Protein AF-A0A398BIX9-F1 (afdb_monomer_lite)

Structure (mmCIF, N/CA/C/O backbone):
data_AF-A0A398BIX9-F1
#
_entry.id   AF-A0A398BIX9-F1
#
loop_
_atom_site.group_PDB
_atom_site.id
_atom_site.type_symbol
_atom_site.label_atom_id
_atom_site.label_alt_id
_atom_site.label_comp_id
_atom_site.label_asym_id
_atom_site.label_entity_id
_atom_site.label_seq_id
_atom_site.pdbx_PDB_ins_code
_atom_site.Cartn_x
_atom_site.Cartn_y
_atom_site.Cartn_z
_atom_site.occupancy
_atom_site.B_iso_or_equiv
_atom_site.auth_seq_id
_atom_site.auth_comp_id
_atom_site.auth_asym_id
_atom_site.auth_atom_id
_atom_site.pdbx_PDB_model_num
ATOM 1 N N . MET A 1 1 ? 26.363 -19.860 -13.134 1.00 46.03 1 MET A N 1
ATOM 2 C CA . MET A 1 1 ? 25.035 -19.763 -12.497 1.00 46.03 1 MET A CA 1
ATOM 3 C C . MET A 1 1 ? 24.516 -18.380 -12.830 1.00 46.03 1 MET A C 1
ATOM 5 O O . MET A 1 1 ? 25.128 -17.423 -12.387 1.00 46.03 1 MET A O 1
ATOM 9 N N . GLY A 1 2 ? 23.542 -18.273 -13.736 1.00 57.22 2 GLY A N 1
ATOM 10 C CA . GLY A 1 2 ? 22.988 -16.974 -14.126 1.00 57.22 2 GLY A CA 1
ATOM 11 C C . GLY A 1 2 ? 22.126 -16.418 -12.998 1.00 57.22 2 GLY A C 1
ATOM 12 O O . GLY A 1 2 ? 21.373 -17.177 -12.389 1.00 57.22 2 GLY A O 1
ATOM 13 N N . GLU A 1 3 ? 22.272 -15.129 -12.702 1.00 56.28 3 GLU A N 1
ATOM 14 C CA . GLU A 1 3 ? 21.418 -14.399 -11.767 1.00 56.28 3 GLU A CA 1
ATOM 15 C C . GLU A 1 3 ? 19.977 -14.453 -12.275 1.00 56.28 3 GLU A C 1
ATOM 17 O O . GLU A 1 3 ? 19.595 -13.761 -13.218 1.00 56.28 3 GLU A O 1
ATOM 22 N N . GLN A 1 4 ? 19.168 -15.327 -11.684 1.00 63.69 4 GLN A N 1
ATOM 23 C CA . GLN A 1 4 ? 17.739 -15.317 -11.929 1.00 63.69 4 GLN A CA 1
ATOM 24 C C . GLN A 1 4 ? 17.161 -14.157 -11.123 1.00 63.69 4 GLN A C 1
ATOM 26 O O . GLN A 1 4 ? 16.887 -14.295 -9.932 1.00 63.69 4 GLN A O 1
ATOM 31 N N . ALA A 1 5 ? 17.039 -12.996 -11.769 1.00 67.38 5 ALA A N 1
ATOM 32 C CA . ALA A 1 5 ? 16.320 -11.863 -11.207 1.00 67.38 5 ALA A CA 1
ATOM 33 C C . ALA A 1 5 ? 14.922 -12.337 -10.787 1.00 67.38 5 ALA A C 1
ATOM 35 O O . ALA A 1 5 ? 14.204 -12.963 -11.573 1.00 67.38 5 ALA A O 1
ATOM 36 N N . TYR A 1 6 ? 14.564 -12.095 -9.527 1.00 69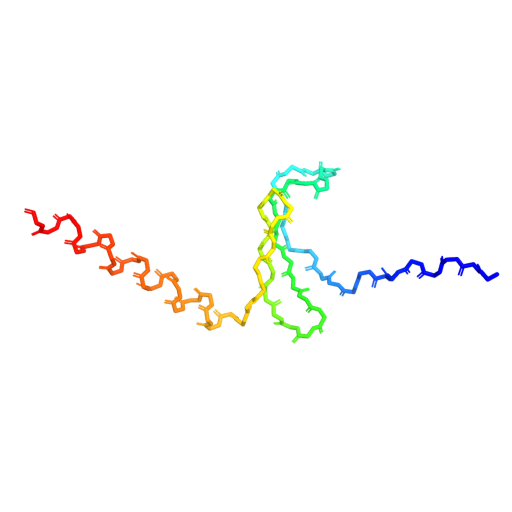.75 6 TYR A N 1
ATOM 37 C CA . TYR A 1 6 ? 13.248 -12.445 -9.016 1.00 69.75 6 TYR A CA 1
ATOM 38 C C . TYR A 1 6 ? 12.219 -11.592 -9.764 1.00 69.75 6 TYR A C 1
ATOM 40 O O . TYR A 1 6 ? 12.222 -10.367 -9.650 1.00 69.75 6 TYR A O 1
ATOM 48 N N . VAL A 1 7 ? 11.396 -12.228 -10.598 1.00 73.38 7 VAL A N 1
ATOM 49 C CA . VAL A 1 7 ? 10.368 -11.525 -11.370 1.00 73.38 7 VAL A CA 1
ATOM 50 C C . VAL A 1 7 ? 9.319 -11.038 -10.385 1.00 73.38 7 VAL A C 1
ATOM 52 O O . VAL A 1 7 ? 8.699 -11.849 -9.698 1.00 73.38 7 VAL A O 1
ATOM 55 N N . ASN A 1 8 ? 9.127 -9.722 -10.314 1.00 74.88 8 ASN A N 1
ATOM 56 C CA . ASN A 1 8 ? 8.049 -9.166 -9.519 1.00 74.88 8 ASN A CA 1
ATOM 57 C C . ASN A 1 8 ? 6.704 -9.578 -10.146 1.00 74.88 8 ASN A C 1
ATOM 59 O O . ASN A 1 8 ? 6.404 -9.232 -11.287 1.00 74.88 8 ASN A O 1
ATOM 63 N N . THR A 1 9 ? 5.928 -10.364 -9.406 1.00 87.00 9 THR A N 1
ATOM 64 C CA . THR A 1 9 ? 4.590 -10.839 -9.788 1.00 87.00 9 THR A CA 1
ATOM 65 C C . THR A 1 9 ? 3.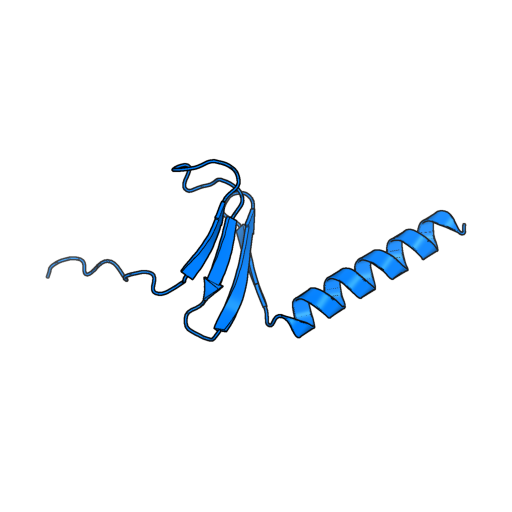472 -9.882 -9.375 1.00 87.00 9 THR A C 1
ATOM 67 O O . THR A 1 9 ? 2.296 -10.175 -9.594 1.00 87.00 9 THR A O 1
ATOM 70 N N . ASP A 1 10 ? 3.825 -8.759 -8.762 1.00 88.88 10 ASP A N 1
ATOM 71 C CA . ASP A 1 10 ? 2.889 -7.750 -8.302 1.00 88.88 10 ASP A CA 1
ATOM 72 C C . ASP A 1 10 ? 2.305 -6.982 -9.489 1.00 88.88 10 ASP A C 1
ATOM 74 O O . ASP A 1 10 ? 2.956 -6.724 -10.505 1.00 88.88 10 ASP A O 1
ATOM 78 N N . ARG A 1 11 ? 1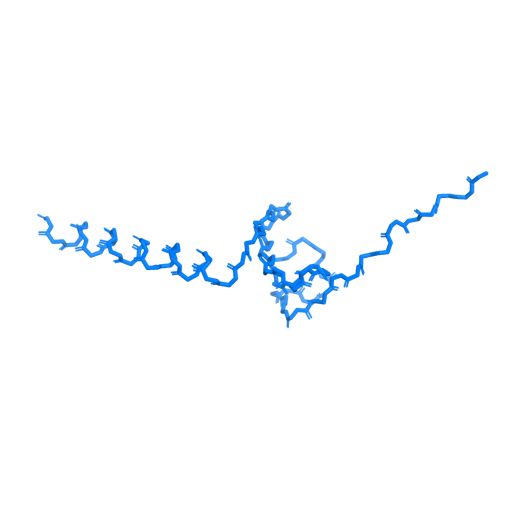.039 -6.597 -9.355 1.00 93.25 11 ARG A N 1
ATOM 79 C CA . ARG A 1 11 ? 0.321 -5.828 -10.364 1.00 93.25 11 ARG A CA 1
ATOM 80 C C . ARG A 1 11 ? 0.304 -4.362 -9.969 1.00 93.25 11 ARG A C 1
ATOM 82 O O . ARG A 1 11 ? -0.409 -3.982 -9.042 1.00 93.25 11 ARG A O 1
ATOM 89 N N . GLU A 1 12 ? 1.017 -3.531 -10.717 1.00 93.81 12 GLU A N 1
ATOM 90 C CA . GLU A 1 12 ? 0.927 -2.080 -10.564 1.00 93.81 12 GLU A CA 1
ATOM 91 C C . GLU A 1 12 ? -0.484 -1.583 -10.930 1.00 93.81 12 GLU A C 1
ATOM 93 O O . GLU A 1 12 ? -1.062 -1.975 -11.948 1.00 93.81 12 GLU A O 1
ATOM 98 N N . ILE A 1 13 ? -1.053 -0.744 -10.063 1.00 94.56 13 ILE A N 1
ATOM 99 C CA . ILE A 1 13 ? -2.344 -0.077 -10.270 1.00 94.56 13 ILE A CA 1
ATOM 100 C C . ILE A 1 13 ? -2.118 1.361 -10.732 1.00 94.56 13 ILE A C 1
ATOM 102 O O . ILE A 1 13 ? -2.824 1.843 -11.618 1.00 94.56 13 ILE A O 1
ATOM 106 N N . TRP A 1 14 ? -1.173 2.056 -10.098 1.00 95.19 14 TRP A N 1
ATOM 107 C CA . TRP A 1 14 ? -0.945 3.479 -10.306 1.00 95.19 14 TRP A CA 1
ATOM 108 C C . TRP A 1 14 ? 0.494 3.870 -9.962 1.00 95.19 14 TRP A C 1
ATOM 110 O O . TRP A 1 14 ? 1.097 3.291 -9.060 1.00 95.19 14 TRP A O 1
ATOM 120 N N . ARG A 1 15 ? 1.004 4.897 -10.645 1.00 95.12 15 ARG A N 1
ATOM 121 C CA . ARG A 1 15 ? 2.290 5.546 -10.381 1.00 95.12 15 ARG A CA 1
ATOM 122 C C . ARG A 1 15 ? 2.171 7.041 -10.670 1.00 95.12 15 ARG A C 1
ATOM 124 O O . ARG A 1 15 ? 1.517 7.417 -11.642 1.00 95.12 15 ARG A O 1
ATOM 131 N N . GLU A 1 16 ? 2.805 7.872 -9.846 1.00 94.62 16 GLU A N 1
ATOM 132 C CA . GLU A 1 16 ? 2.767 9.335 -9.971 1.00 94.62 16 GLU A CA 1
ATOM 133 C C . GLU A 1 16 ? 3.504 9.830 -11.219 1.00 94.62 16 GLU A C 1
ATOM 135 O O . GLU A 1 16 ? 2.922 10.513 -12.062 1.00 94.62 16 GLU A O 1
ATOM 140 N N . THR A 1 17 ? 4.770 9.432 -11.363 1.00 93.94 17 THR A N 1
ATOM 141 C CA . THR A 1 17 ? 5.607 9.766 -12.518 1.00 93.94 17 THR A CA 1
ATOM 142 C C . THR A 1 17 ? 5.860 8.508 -13.327 1.00 93.94 17 THR A C 1
ATOM 144 O O . THR A 1 17 ? 6.482 7.554 -12.857 1.00 93.94 17 THR A O 1
ATOM 147 N N . LYS A 1 18 ? 5.362 8.497 -14.563 1.00 89.25 18 LYS A N 1
ATOM 148 C CA . LYS A 1 18 ? 5.563 7.378 -15.483 1.00 89.25 18 LYS A CA 1
ATOM 149 C C . LYS A 1 18 ? 7.062 7.126 -15.688 1.00 89.25 18 LYS A C 1
ATOM 151 O O . LYS A 1 18 ? 7.818 8.073 -15.879 1.00 89.25 18 LYS A O 1
ATOM 156 N N . ASP A 1 19 ? 7.459 5.856 -15.666 1.00 86.00 19 ASP A N 1
ATOM 157 C CA . ASP A 1 19 ? 8.832 5.383 -15.898 1.00 86.00 19 ASP A CA 1
ATOM 158 C C . ASP A 1 19 ? 9.877 5.818 -14.841 1.00 86.00 19 ASP A C 1
ATOM 160 O O . ASP A 1 19 ? 11.045 5.444 -14.948 1.00 86.00 19 ASP A O 1
ATOM 164 N N . ASP A 1 20 ? 9.477 6.533 -13.782 1.00 87.75 20 ASP A N 1
ATOM 165 C CA . ASP A 1 20 ? 10.323 6.779 -12.611 1.00 87.75 20 ASP A CA 1
ATOM 166 C C . ASP A 1 20 ? 10.107 5.676 -11.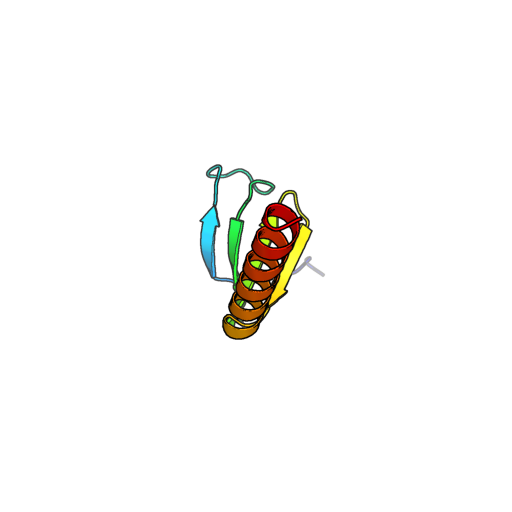576 1.00 87.75 20 ASP A C 1
ATOM 168 O O . ASP A 1 20 ? 9.054 5.589 -10.943 1.00 87.75 20 ASP A O 1
ATOM 172 N N . TYR A 1 21 ? 11.125 4.838 -11.393 1.00 82.00 21 TYR A N 1
ATOM 173 C CA . TYR A 1 21 ? 11.090 3.701 -10.479 1.00 82.00 21 TYR A CA 1
ATOM 174 C C . TYR A 1 21 ? 10.860 4.101 -9.013 1.00 82.00 21 TYR A C 1
ATOM 176 O O . TYR A 1 21 ? 10.208 3.350 -8.290 1.00 82.00 21 TYR A O 1
ATOM 184 N N . TYR A 1 22 ? 11.330 5.278 -8.591 1.00 84.44 22 TYR A N 1
ATOM 185 C CA . TYR A 1 22 ? 11.235 5.753 -7.204 1.00 84.44 22 TYR A CA 1
ATOM 186 C C . TYR A 1 22 ? 10.030 6.662 -6.952 1.00 84.44 22 TYR A C 1
ATOM 188 O O . TYR A 1 22 ? 9.813 7.099 -5.817 1.00 84.44 22 TYR A O 1
ATOM 196 N N . ALA A 1 23 ? 9.246 6.954 -7.992 1.00 92.88 23 ALA A N 1
ATOM 197 C CA . ALA A 1 23 ? 8.031 7.731 -7.843 1.00 92.88 23 ALA A CA 1
ATOM 198 C C . ALA A 1 23 ? 6.996 6.985 -6.985 1.00 92.88 23 ALA A C 1
ATOM 200 O O . ALA A 1 23 ? 6.911 5.752 -7.057 1.00 92.88 23 ALA A O 1
ATOM 201 N N . PRO A 1 24 ? 6.167 7.725 -6.225 1.00 96.12 24 PRO A N 1
ATOM 202 C CA . PRO A 1 24 ? 5.019 7.174 -5.526 1.00 96.12 24 PRO A CA 1
ATOM 203 C C . PRO A 1 24 ? 4.214 6.210 -6.395 1.00 96.12 24 PRO A C 1
ATOM 205 O O . PRO A 1 24 ? 3.847 6.539 -7.528 1.00 96.12 24 PRO A O 1
ATOM 208 N N . SER A 1 25 ? 3.940 5.016 -5.877 1.00 95.88 25 SER A N 1
ATOM 209 C CA . SER A 1 25 ? 3.209 3.991 -6.622 1.00 95.88 25 SER A CA 1
ATOM 210 C C . SER A 1 25 ? 2.326 3.126 -5.729 1.00 95.88 25 SER A C 1
ATOM 212 O O . SER A 1 25 ? 2.540 2.993 -4.523 1.00 95.88 25 SER A O 1
ATOM 214 N N . ILE A 1 26 ? 1.297 2.543 -6.341 1.00 96.19 26 ILE A N 1
ATOM 215 C CA . ILE A 1 26 ? 0.358 1.617 -5.710 1.00 96.19 26 ILE A CA 1
ATOM 216 C C . ILE A 1 26 ? 0.347 0.331 -6.527 1.00 96.19 26 ILE A C 1
ATOM 218 O O . ILE A 1 26 ? 0.133 0.355 -7.742 1.00 96.19 26 ILE A O 1
ATOM 222 N N . HIS A 1 27 ? 0.517 -0.801 -5.853 1.00 95.12 27 HIS A N 1
ATOM 223 C CA . HIS A 1 27 ? 0.493 -2.125 -6.465 1.00 95.12 27 HIS A CA 1
ATOM 224 C C . HIS A 1 27 ? -0.289 -3.125 -5.610 1.00 95.12 27 HIS A C 1
ATOM 226 O O . HIS A 1 27 ? -0.433 -2.967 -4.397 1.00 95.12 27 HIS A O 1
ATOM 232 N N . VAL A 1 28 ? -0.811 -4.164 -6.258 1.00 96.25 28 VAL A N 1
ATOM 233 C CA . VAL A 1 28 ? -1.343 -5.351 -5.586 1.00 96.25 28 VAL A CA 1
ATOM 234 C C . VAL A 1 28 ? -0.260 -6.411 -5.587 1.00 96.25 28 VAL A C 1
ATOM 236 O O . VAL A 1 28 ? 0.223 -6.785 -6.655 1.00 96.25 28 VAL A O 1
ATOM 239 N N . THR A 1 29 ? 0.105 -6.899 -4.410 1.00 94.56 29 THR A N 1
ATOM 240 C CA . THR A 1 29 ? 1.085 -7.975 -4.278 1.00 94.56 29 THR A CA 1
ATOM 241 C C . THR A 1 29 ? 0.517 -9.301 -4.778 1.00 94.56 29 THR A C 1
ATOM 243 O O . THR A 1 29 ? -0.700 -9.491 -4.841 1.00 94.56 29 THR A O 1
ATOM 246 N N . ALA A 1 30 ? 1.378 -10.264 -5.099 1.00 91.88 30 ALA A N 1
ATOM 247 C CA . ALA A 1 30 ? 0.929 -11.585 -5.556 1.00 91.88 30 ALA A CA 1
ATOM 248 C C . ALA A 1 30 ? 0.032 -12.345 -4.557 1.00 91.88 30 ALA A C 1
ATOM 250 O O . ALA A 1 30 ? -0.786 -13.167 -4.968 1.00 91.88 30 ALA A O 1
ATOM 251 N N . ASP A 1 31 ? 0.145 -12.060 -3.256 1.00 92.31 31 ASP A N 1
ATOM 252 C CA . ASP A 1 31 ? -0.728 -12.601 -2.207 1.00 92.31 31 ASP A CA 1
ATOM 253 C C . ASP A 1 31 ? -2.021 -11.785 -1.990 1.00 92.31 31 ASP A C 1
ATOM 255 O O . ASP A 1 31 ? -2.803 -12.096 -1.093 1.00 92.31 31 ASP A O 1
ATOM 259 N N . GLY A 1 32 ? -2.285 -10.775 -2.828 1.00 93.06 32 GLY A N 1
ATOM 260 C CA . GLY A 1 32 ? -3.536 -10.013 -2.850 1.00 93.06 32 GLY A CA 1
ATOM 261 C C . GLY A 1 32 ? -3.603 -8.832 -1.878 1.00 93.06 32 GLY A C 1
ATOM 262 O O . GLY A 1 32 ? -4.690 -8.293 -1.655 1.00 93.06 32 GLY A O 1
ATOM 263 N N . LYS A 1 33 ? -2.474 -8.413 -1.298 1.00 96.69 33 LYS A N 1
ATOM 264 C CA . LYS A 1 33 ? -2.386 -7.231 -0.427 1.00 96.69 33 LYS A CA 1
ATOM 265 C C . LYS A 1 33 ? -2.120 -5.973 -1.246 1.00 96.69 33 LYS A C 1
ATOM 267 O O . LYS A 1 33 ? -1.776 -6.038 -2.420 1.00 96.69 33 LYS A O 1
ATOM 272 N N . ILE A 1 34 ? -2.288 -4.811 -0.622 1.00 97.25 34 ILE A N 1
ATOM 273 C CA . ILE A 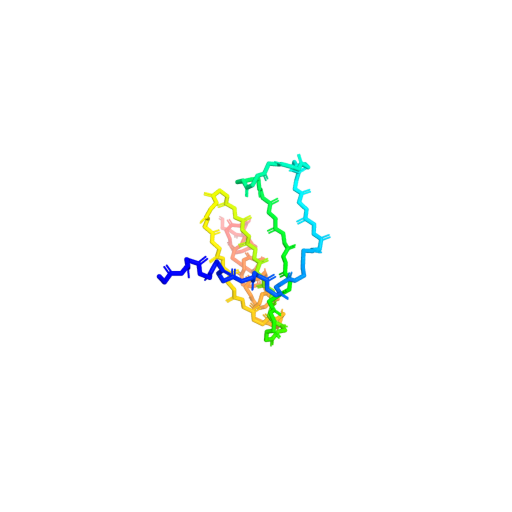1 34 ? -2.011 -3.518 -1.251 1.00 97.25 34 ILE A CA 1
ATOM 274 C C . ILE A 1 34 ? -0.677 -3.002 -0.724 1.00 97.25 34 ILE A C 1
ATOM 276 O O . ILE A 1 34 ? -0.520 -2.810 0.488 1.00 97.25 34 ILE A O 1
ATOM 280 N N . GLY A 1 35 ? 0.251 -2.768 -1.647 1.00 96.19 35 GLY A N 1
ATOM 281 C CA . GLY A 1 35 ? 1.501 -2.060 -1.424 1.00 96.19 35 GLY A CA 1
ATOM 282 C C . GLY A 1 35 ? 1.380 -0.595 -1.836 1.00 96.19 35 GLY A C 1
ATOM 283 O O . GLY A 1 35 ? 0.908 -0.294 -2.933 1.00 96.19 35 GLY A O 1
ATOM 284 N N . ILE A 1 36 ? 1.799 0.309 -0.952 1.00 96.06 36 ILE A N 1
ATOM 285 C CA . ILE A 1 36 ? 1.949 1.741 -1.238 1.00 96.06 36 ILE A CA 1
ATOM 286 C C . ILE A 1 36 ? 3.427 2.080 -1.045 1.00 96.06 36 ILE A C 1
ATOM 288 O O . ILE A 1 36 ? 3.938 1.946 0.070 1.00 96.06 36 ILE A O 1
ATOM 292 N N . ASP A 1 37 ? 4.096 2.468 -2.130 1.00 94.56 37 ASP A N 1
ATOM 293 C CA . ASP A 1 37 ? 5.497 2.898 -2.159 1.00 94.56 37 ASP A CA 1
ATOM 294 C C . ASP A 1 37 ? 5.561 4.421 -2.217 1.00 94.56 37 ASP A C 1
ATOM 296 O O . ASP A 1 37 ? 4.951 5.022 -3.102 1.00 94.56 37 ASP A O 1
ATOM 300 N N . ILE A 1 38 ? 6.298 5.032 -1.291 1.00 94.06 38 ILE A N 1
ATOM 301 C CA . ILE A 1 38 ? 6.633 6.455 -1.305 1.00 94.06 38 ILE A CA 1
ATOM 302 C C . ILE A 1 38 ? 8.146 6.586 -1.124 1.00 94.06 38 ILE A C 1
ATOM 304 O O . ILE A 1 38 ? 8.671 6.338 -0.037 1.00 94.06 38 ILE A O 1
ATOM 308 N N . GLY A 1 39 ? 8.853 6.993 -2.182 1.00 87.00 39 GLY A N 1
ATOM 309 C CA . GLY A 1 39 ? 10.295 7.244 -2.126 1.00 87.00 39 GLY A CA 1
ATOM 310 C C . GLY A 1 39 ? 11.138 6.002 -1.811 1.00 87.00 39 GLY A C 1
ATOM 311 O O . GLY A 1 39 ? 12.176 6.124 -1.162 1.00 87.00 39 GLY A O 1
ATOM 312 N N . GLY A 1 40 ? 10.693 4.811 -2.226 1.00 84.88 40 GLY A N 1
ATOM 313 C CA . GLY A 1 40 ? 11.371 3.535 -1.984 1.00 84.88 40 GLY A CA 1
ATOM 314 C C . GLY A 1 40 ? 11.029 2.890 -0.639 1.00 84.88 40 GLY A C 1
ATOM 315 O O . GLY A 1 40 ? 11.612 1.864 -0.282 1.00 84.88 40 GLY A O 1
ATOM 316 N N . TYR A 1 41 ? 10.103 3.474 0.125 1.00 90.38 41 TYR A N 1
ATOM 317 C CA . TYR A 1 41 ? 9.597 2.892 1.359 1.00 90.38 41 TYR A CA 1
ATOM 318 C C . TYR A 1 41 ? 8.187 2.346 1.144 1.00 90.38 41 TYR A C 1
ATOM 320 O O . TYR A 1 41 ? 7.242 3.098 0.898 1.00 90.38 41 TYR A O 1
ATOM 328 N N . VAL A 1 42 ? 8.054 1.022 1.252 1.00 92.88 42 VAL A N 1
ATOM 329 C CA . VAL A 1 42 ? 6.817 0.308 0.926 1.00 92.88 42 VAL A CA 1
ATOM 330 C C . VAL A 1 42 ? 6.133 -0.195 2.187 1.00 92.88 42 VAL A C 1
ATOM 332 O O . VAL A 1 42 ? 6.687 -0.995 2.944 1.00 92.88 42 VAL A O 1
ATOM 335 N N . PHE A 1 43 ? 4.878 0.202 2.372 1.00 95.81 43 PHE A N 1
ATOM 336 C CA . PHE A 1 43 ? 3.982 -0.461 3.311 1.00 95.81 43 PHE A CA 1
ATOM 337 C C . PHE A 1 43 ? 3.075 -1.435 2.567 1.00 95.81 43 PHE A C 1
ATOM 339 O O . PHE A 1 43 ? 2.402 -1.050 1.616 1.00 95.81 43 PHE A O 1
ATOM 346 N N . VAL A 1 44 ? 2.999 -2.677 3.048 1.00 96.19 44 VAL A N 1
ATOM 347 C CA . VAL A 1 44 ? 2.102 -3.710 2.510 1.00 96.19 44 VAL A CA 1
ATOM 348 C C . VAL A 1 44 ? 1.099 -4.122 3.580 1.00 96.19 44 VAL A C 1
ATOM 350 O O . VAL A 1 44 ? 1.493 -4.514 4.684 1.00 96.19 44 VAL A O 1
ATOM 353 N N . LYS A 1 45 ? -0.199 -4.022 3.277 1.00 97.06 45 LYS A N 1
ATOM 354 C CA . LYS A 1 45 ? -1.294 -4.419 4.181 1.00 97.06 45 LYS A CA 1
ATOM 355 C C . LYS A 1 45 ? -2.503 -4.926 3.406 1.00 97.06 45 LYS A C 1
ATOM 357 O O . LYS A 1 45 ? -2.701 -4.588 2.239 1.00 97.06 45 LYS A O 1
ATOM 362 N N . ASP A 1 46 ? -3.351 -5.690 4.083 1.00 97.06 46 ASP A N 1
ATOM 363 C CA . ASP A 1 46 ? -4.687 -5.994 3.585 1.00 97.06 46 ASP A CA 1
ATOM 364 C C . ASP A 1 46 ? -5.518 -4.714 3.427 1.00 97.06 46 ASP A C 1
ATOM 366 O O . ASP A 1 46 ? -5.396 -3.767 4.208 1.00 97.06 46 ASP A O 1
ATOM 370 N N . VAL A 1 47 ? -6.443 -4.713 2.462 1.00 95.31 47 VAL A N 1
ATOM 371 C CA . VAL A 1 47 ? -7.344 -3.573 2.196 1.00 95.31 47 VAL A CA 1
ATOM 372 C C . VAL A 1 47 ? -8.095 -3.105 3.448 1.00 95.31 47 VAL A C 1
ATOM 374 O O . VAL A 1 47 ? -8.271 -1.908 3.672 1.00 95.31 47 VAL A O 1
ATOM 377 N N . ARG A 1 48 ? -8.496 -4.044 4.314 1.00 96.50 48 ARG A N 1
ATOM 378 C CA . ARG A 1 48 ? -9.214 -3.732 5.558 1.00 96.50 48 ARG A CA 1
ATOM 379 C C . ARG A 1 48 ? -8.323 -3.030 6.575 1.00 96.50 48 ARG A C 1
ATOM 381 O O . ARG A 1 48 ? -8.813 -2.190 7.320 1.00 96.50 48 ARG A O 1
ATOM 388 N N . ASP A 1 49 ? -7.039 -3.360 6.620 1.00 96.75 49 ASP A N 1
ATOM 389 C CA . ASP A 1 49 ? -6.113 -2.738 7.562 1.00 96.75 49 ASP A CA 1
ATOM 390 C C . ASP A 1 49 ? -5.680 -1.354 7.086 1.00 96.75 49 ASP A C 1
ATOM 392 O O . ASP A 1 49 ? -5.587 -0.443 7.906 1.00 96.75 49 ASP A O 1
ATOM 396 N N . TRP A 1 50 ? -5.535 -1.157 5.773 1.00 95.25 50 TRP A N 1
ATOM 397 C CA . TRP A 1 50 ? -5.420 0.183 5.194 1.00 95.25 50 TRP A CA 1
ATOM 398 C C . TRP A 1 50 ? -6.616 1.064 5.552 1.00 95.25 50 TRP A C 1
ATOM 400 O O . TRP A 1 50 ? -6.436 2.176 6.046 1.00 95.25 50 TRP A O 1
ATOM 410 N N . HIS A 1 51 ? -7.834 0.542 5.396 1.00 94.25 51 HIS A N 1
ATOM 411 C CA . HIS A 1 51 ? -9.044 1.273 5.762 1.00 94.25 51 HIS A CA 1
ATOM 412 C C . HIS A 1 51 ? -9.083 1.627 7.257 1.00 94.25 51 HIS A C 1
ATOM 414 O O . HIS A 1 51 ? -9.408 2.755 7.615 1.00 94.25 51 HIS A O 1
ATOM 420 N N . LYS A 1 52 ? -8.720 0.695 8.151 1.00 94.75 52 LYS A N 1
ATOM 421 C CA . LYS A 1 52 ? -8.634 0.977 9.597 1.00 94.75 52 LYS A CA 1
ATOM 422 C C . LYS A 1 52 ? -7.617 2.073 9.923 1.00 94.75 52 LYS A C 1
ATOM 424 O O . LYS A 1 52 ? -7.824 2.816 10.875 1.00 94.75 52 LYS A O 1
ATOM 429 N N . LEU A 1 53 ? -6.499 2.149 9.198 1.00 92.88 53 LEU A N 1
ATOM 430 C CA . LEU A 1 53 ? -5.503 3.203 9.411 1.00 92.88 53 LEU A CA 1
ATOM 431 C C . LEU A 1 53 ? -6.027 4.567 8.971 1.00 92.88 53 LEU A C 1
ATOM 433 O O . LEU A 1 53 ? -5.883 5.525 9.724 1.00 92.88 53 LEU A O 1
ATOM 437 N N . ALA A 1 54 ? -6.689 4.636 7.816 1.00 91.38 54 ALA A N 1
ATOM 438 C CA . ALA A 1 54 ? -7.342 5.861 7.362 1.00 91.38 54 ALA A CA 1
ATOM 439 C C . ALA A 1 54 ? -8.403 6.346 8.367 1.00 91.38 54 ALA A C 1
ATOM 441 O O . ALA A 1 54 ? -8.448 7.529 8.696 1.00 91.38 54 ALA A O 1
ATOM 442 N N . ASP A 1 55 ? -9.197 5.424 8.918 1.00 92.00 55 ASP A N 1
ATOM 443 C CA . ASP A 1 55 ? -10.192 5.725 9.952 1.00 92.00 55 ASP A CA 1
ATOM 444 C C . ASP A 1 55 ? -9.552 6.297 11.231 1.00 92.00 55 ASP A C 1
ATOM 446 O O . ASP A 1 55 ? -9.977 7.337 11.737 1.00 92.00 55 ASP A O 1
ATOM 450 N N . LYS A 1 56 ? -8.458 5.679 11.705 1.00 87.38 56 LYS A N 1
ATOM 451 C CA . LYS A 1 56 ? -7.692 6.170 12.864 1.00 87.38 56 LYS A CA 1
ATOM 452 C C . LYS A 1 56 ? -7.078 7.553 12.639 1.00 87.38 56 LYS A C 1
ATOM 454 O O . LYS A 1 56 ? -7.073 8.366 13.558 1.00 87.38 56 LYS A O 1
ATOM 459 N N . CYS A 1 57 ? -6.541 7.824 11.452 1.00 78.19 57 CYS A N 1
ATOM 460 C CA . CYS A 1 57 ? -6.006 9.149 11.131 1.00 78.19 57 CYS A CA 1
ATOM 461 C C . CYS A 1 57 ? -7.122 10.205 11.137 1.00 78.19 57 CYS A C 1
ATOM 463 O O . CYS A 1 57 ? -6.979 11.231 11.796 1.00 78.19 57 CYS A O 1
ATOM 465 N N . SER A 1 58 ? -8.273 9.898 10.531 1.00 74.94 58 SER A N 1
ATOM 466 C CA . SER A 1 58 ? -9.445 10.785 10.520 1.00 74.94 58 SER A CA 1
ATOM 467 C C . SER A 1 58 ? -9.971 11.097 11.929 1.00 74.94 58 SER A C 1
ATOM 469 O O . SER A 1 58 ? -10.365 12.228 12.210 1.00 74.94 58 SER A O 1
ATOM 471 N N . CYS A 1 59 ? -9.987 10.127 12.852 1.00 62.75 59 CYS A N 1
ATOM 472 C CA . CYS A 1 59 ? -10.427 10.407 14.222 1.00 62.75 59 CYS A CA 1
ATOM 473 C C . CYS A 1 59 ? -9.405 11.225 15.033 1.00 62.75 59 CYS A C 1
ATOM 475 O O . CYS A 1 59 ? -9.811 11.950 15.938 1.00 62.75 59 CYS A O 1
ATOM 477 N N . TYR A 1 60 ? -8.107 11.128 14.717 1.00 62.78 60 TYR A N 1
ATOM 478 C CA . TYR A 1 60 ? -7.047 11.893 15.385 1.00 62.78 60 TYR A CA 1
ATOM 479 C C . TYR A 1 60 ? -7.046 13.369 14.965 1.00 62.78 60 TYR A C 1
ATOM 481 O O . TYR A 1 60 ? -6.960 14.247 15.819 1.00 62.78 60 TYR A O 1
ATOM 489 N N . GLU A 1 61 ? -7.231 13.652 13.675 1.00 68.50 61 GLU A N 1
ATOM 490 C CA . GLU A 1 61 ? -7.355 15.024 13.158 1.00 68.50 61 GLU A CA 1
ATOM 491 C C . GLU A 1 61 ? -8.559 15.749 13.777 1.00 68.50 61 GLU A C 1
ATOM 493 O O . GLU A 1 61 ? -8.425 16.860 14.284 1.00 68.50 61 GLU A O 1
ATOM 498 N N . LYS A 1 62 ? -9.712 15.072 13.869 1.00 69.00 62 LYS A N 1
ATOM 499 C CA . LYS A 1 62 ? -10.908 15.624 14.528 1.00 69.00 62 LYS A CA 1
ATOM 500 C C . LYS A 1 62 ? -10.727 15.896 16.019 1.00 69.00 62 LYS A C 1
ATOM 502 O O . LYS A 1 62 ? -11.423 16.749 16.558 1.00 69.00 62 LYS A O 1
ATOM 507 N N . ALA A 1 63 ? -9.860 15.145 16.694 1.00 65.81 63 ALA A N 1
ATOM 508 C CA . ALA A 1 63 ? -9.580 15.360 18.108 1.00 65.81 63 ALA A CA 1
ATOM 509 C C . ALA A 1 63 ? -8.690 16.595 18.328 1.00 65.81 63 ALA A C 1
ATOM 511 O O . ALA A 1 63 ? -8.920 17.325 19.281 1.00 65.81 63 ALA A O 1
ATOM 512 N N . LEU A 1 64 ? -7.734 16.854 17.428 1.00 64.62 64 LEU A N 1
ATOM 513 C CA . LEU A 1 64 ? -6.853 18.029 17.472 1.00 64.62 64 LEU A CA 1
ATOM 514 C C . LEU A 1 64 ? -7.563 19.343 17.119 1.00 64.62 64 LEU A C 1
ATOM 516 O O . LEU A 1 64 ? -7.190 20.389 17.633 1.00 64.62 64 LEU A O 1
ATOM 520 N N . GLU A 1 65 ? -8.572 19.311 16.247 1.00 67.50 65 GLU A N 1
ATOM 521 C CA . GLU A 1 65 ? -9.354 20.505 15.881 1.00 67.50 65 GLU A CA 1
ATOM 522 C C . GLU A 1 65 ? -10.423 20.889 16.924 1.00 67.50 65 GLU A C 1
ATOM 524 O O . GLU A 1 65 ? -11.055 21.939 16.802 1.00 67.50 65 GLU A O 1
ATOM 529 N N . ALA A 1 66 ? -10.662 20.033 17.923 1.00 61.69 66 ALA A N 1
ATOM 530 C CA . ALA A 1 66 ? -11.691 20.217 18.949 1.00 61.69 66 ALA A CA 1
ATOM 531 C C . ALA A 1 66 ? -11.155 20.747 20.298 1.00 61.69 66 ALA A C 1
ATOM 533 O O . ALA A 1 66 ? -11.955 20.940 21.218 1.00 61.69 66 ALA A O 1
ATOM 534 N N . GLU A 1 67 ? -9.841 20.972 20.413 1.00 52.59 67 GLU A N 1
ATOM 535 C CA . GLU A 1 67 ? -9.148 21.583 21.565 1.00 52.59 67 GLU A CA 1
ATOM 536 C C . GLU A 1 67 ? -8.769 23.048 21.290 1.00 52.59 67 GLU A C 1
ATOM 538 O O . GLU A 1 67 ? -8.838 23.853 22.249 1.00 52.59 67 GLU A O 1
#

Secondary structure (DSSP, 8-state):
----------EEEEESSTT-TTS-EEEE-TTSPEEEEETTEEEEE-HHHHHHHHHHHHHHHHHHTT-

Organism: NCBI:txid1917180

Sequence (67 aa):
MGEQAYVNTDREIWRETKDDYYAPSIHVTADGKIGIDIGGYVFVKDVRDWHKLADKCSCYEKALEAE

Foldseek 3Di:
DDPPDDDQPKAWDDFDDPPDPQTWTWIQHPVGWIWTHHRNDIDTDHPVV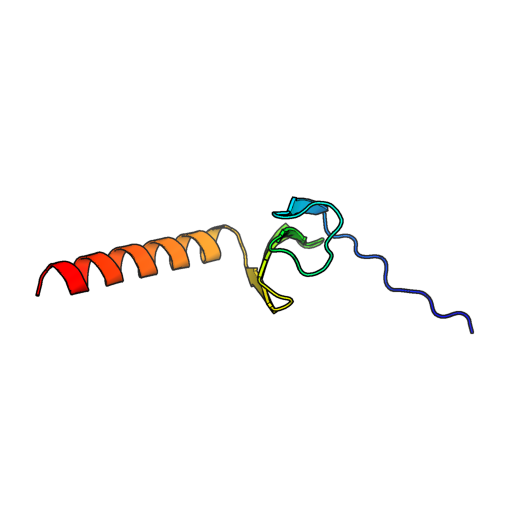VVVVVVVVVVVVVVVVVD

pLDDT: mean 85.07, std 13.63, range [46.03, 97.25]

Radius of gyration: 16.25 Å; chains: 1; bounding box: 37×41×38 Å